Protein AF-A0ABD0QM83-F1 (afdb_monomer_lite)

Radius of gyration: 20.73 Å; chains: 1; bounding box: 46×26×56 Å

Organism: Cirrhinus mrigala (NCBI:txid683832)

Sequence (76 aa):
MCSNVTSERMICKSPAVEPKSRIVRVWFEMDNVHIDFNTIKNKPFTYHPNPDLFQLNSESRETPIRFKPGGVLAVE

pLDDT: mean 87.04, std 7.91, range [64.94, 95.69]

Secondary structure (DSSP, 8-state):
-EES--SS--EEPPPP--TTPPP---EEEETTEEEEHHHHHSS-----PPPPPPPTTTT-TTS---PPTT------

Foldseek 3Di:
DWDPDDPVDIGDDDDDDDPPDDDDFDWDDDPPDTGTPCVVVVDGDDDDDDDDWDDPPPVNVPDDDDDDVVDDDDTD

Structure (mmCIF, N/CA/C/O backbone):
data_AF-A0ABD0QM83-F1
#
_entry.id   AF-A0ABD0QM83-F1
#
loop_
_atom_site.group_PDB
_atom_site.id
_atom_site.type_symbol
_atom_site.label_atom_id
_atom_site.label_alt_id
_atom_site.label_comp_id
_atom_site.label_asym_id
_atom_site.label_entity_id
_atom_site.label_seq_id
_atom_site.pdbx_PDB_ins_code
_atom_site.Cartn_x
_atom_site.Cartn_y
_atom_site.Cartn_z
_atom_site.occupancy
_atom_site.B_iso_or_equiv
_atom_site.auth_seq_id
_atom_site.auth_comp_id
_atom_site.auth_asym_id
_atom_site.auth_atom_id
_atom_site.pdbx_PDB_model_num
ATOM 1 N N . MET A 1 1 ? 1.640 9.131 -5.640 1.00 83.44 1 MET A N 1
ATOM 2 C CA . MET A 1 1 ? 2.932 9.670 -6.108 1.00 83.44 1 MET A CA 1
ATOM 3 C C . MET A 1 1 ? 4.024 9.212 -5.156 1.00 83.44 1 MET A C 1
ATOM 5 O O . MET A 1 1 ? 3.798 9.253 -3.950 1.00 83.44 1 MET A O 1
ATOM 9 N N . CYS A 1 2 ? 5.139 8.707 -5.680 1.00 93.25 2 CYS A N 1
ATOM 10 C CA . CYS A 1 2 ? 6.280 8.276 -4.871 1.00 93.25 2 CYS A CA 1
ATOM 11 C C . CYS A 1 2 ? 7.225 9.451 -4.567 1.00 93.25 2 CYS A C 1
ATOM 13 O O . CYS A 1 2 ? 7.238 10.433 -5.304 1.00 93.25 2 CYS A O 1
ATOM 15 N N . SER A 1 3 ? 8.000 9.356 -3.487 1.00 95.44 3 SER A N 1
ATOM 16 C CA . SER A 1 3 ? 8.933 10.381 -3.005 1.00 95.44 3 SER A CA 1
ATOM 17 C C . SER A 1 3 ? 10.258 9.766 -2.536 1.00 95.44 3 SER A C 1
ATOM 19 O O . SER A 1 3 ? 10.384 8.543 -2.450 1.00 95.44 3 SER A O 1
ATOM 21 N N . ASN A 1 4 ? 11.255 10.612 -2.238 1.00 93.19 4 ASN A N 1
ATOM 22 C CA . ASN A 1 4 ? 12.613 10.195 -1.852 1.00 93.19 4 ASN A CA 1
ATOM 23 C C . ASN A 1 4 ? 13.233 9.206 -2.853 1.00 93.19 4 ASN A C 1
ATOM 25 O O . ASN A 1 4 ? 13.724 8.151 -2.456 1.00 93.19 4 ASN A O 1
ATOM 29 N N . VAL A 1 5 ? 13.137 9.530 -4.147 1.00 92.06 5 VAL A N 1
ATOM 30 C CA . VAL A 1 5 ? 13.644 8.691 -5.237 1.00 92.06 5 VAL A CA 1
ATOM 31 C C . VAL A 1 5 ? 15.156 8.873 -5.354 1.00 92.06 5 VAL A C 1
ATOM 33 O O . VAL A 1 5 ? 15.637 9.964 -5.647 1.00 92.06 5 VAL A O 1
ATOM 36 N N . THR A 1 6 ? 15.891 7.793 -5.127 1.00 93.25 6 THR A N 1
ATOM 37 C CA . THR A 1 6 ? 17.330 7.653 -5.363 1.00 93.25 6 THR A CA 1
ATOM 38 C C . THR A 1 6 ? 17.573 6.435 -6.254 1.00 93.25 6 THR A C 1
ATOM 40 O O . THR A 1 6 ? 16.645 5.686 -6.560 1.00 93.25 6 THR A O 1
ATOM 43 N N . SER A 1 7 ? 18.824 6.198 -6.652 1.00 91.62 7 SER A N 1
ATOM 44 C CA . SER A 1 7 ? 19.206 4.998 -7.412 1.00 91.62 7 SER A CA 1
ATOM 45 C C . SER A 1 7 ? 18.930 3.682 -6.675 1.00 91.62 7 SER A C 1
ATOM 47 O O . SER A 1 7 ? 18.854 2.637 -7.311 1.00 91.62 7 SER A O 1
ATOM 49 N N . GLU A 1 8 ? 18.792 3.716 -5.347 1.00 90.12 8 GLU A N 1
ATOM 50 C CA . GLU A 1 8 ? 18.655 2.519 -4.507 1.00 90.12 8 GLU A CA 1
ATOM 51 C C . GLU A 1 8 ? 17.271 2.379 -3.868 1.00 90.12 8 GLU A C 1
ATOM 53 O O . GLU A 1 8 ? 16.877 1.281 -3.467 1.00 90.12 8 GLU A O 1
ATOM 58 N N . ARG A 1 9 ? 16.524 3.480 -3.716 1.00 92.69 9 ARG A N 1
ATOM 59 C CA . ARG A 1 9 ? 15.253 3.463 -2.989 1.00 92.69 9 ARG A CA 1
ATOM 60 C C 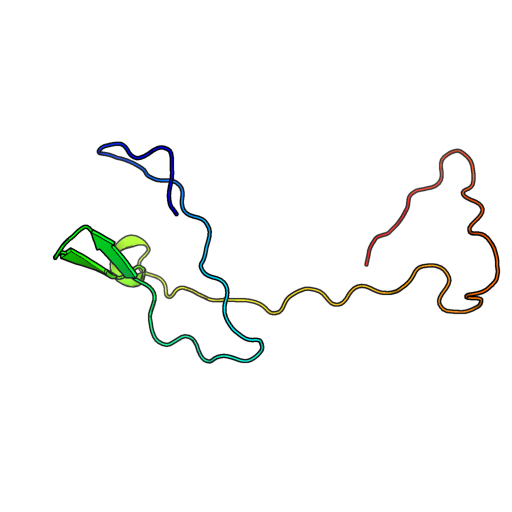. ARG A 1 9 ? 14.279 4.511 -3.500 1.00 92.69 9 ARG A C 1
ATOM 62 O O . ARG A 1 9 ? 14.652 5.597 -3.913 1.00 92.69 9 ARG A O 1
ATOM 69 N N . MET A 1 10 ? 13.001 4.205 -3.341 1.00 94.19 10 MET A N 1
ATOM 70 C CA . MET A 1 10 ? 11.903 5.163 -3.391 1.00 94.19 10 MET A CA 1
ATOM 71 C C . MET A 1 10 ? 10.871 4.814 -2.315 1.00 94.19 10 MET A C 1
ATOM 73 O O . MET A 1 10 ? 10.805 3.671 -1.856 1.00 94.19 10 MET A O 1
ATOM 77 N N . ILE A 1 11 ? 10.061 5.785 -1.904 1.00 95.69 11 ILE A N 1
ATOM 78 C CA . ILE A 1 11 ? 8.952 5.590 -0.966 1.00 95.69 11 ILE A CA 1
ATOM 79 C C . ILE A 1 11 ? 7.648 5.852 -1.709 1.00 95.69 11 ILE A C 1
ATOM 81 O O . ILE A 1 11 ? 7.440 6.938 -2.239 1.00 95.69 11 ILE A O 1
ATOM 85 N N . CYS A 1 12 ? 6.751 4.871 -1.736 1.00 94.12 12 CYS A N 1
ATOM 86 C CA . CYS A 1 12 ? 5.480 4.969 -2.445 1.00 94.12 12 CYS A CA 1
ATOM 87 C C . CYS A 1 12 ? 4.309 4.746 -1.495 1.00 94.12 12 CYS A C 1
ATOM 89 O O . CYS A 1 12 ? 4.320 3.815 -0.691 1.00 94.12 12 CYS A O 1
ATOM 91 N N . LYS A 1 13 ? 3.264 5.566 -1.636 1.00 94.75 13 LYS A N 1
ATOM 92 C CA . LYS A 1 13 ? 1.948 5.246 -1.077 1.00 94.75 13 LYS A CA 1
ATOM 93 C C . LYS A 1 13 ? 1.314 4.149 -1.935 1.00 94.75 13 LYS A C 1
ATOM 95 O O . LYS A 1 13 ? 1.320 4.273 -3.160 1.00 94.75 13 LYS A O 1
ATOM 100 N N . SER A 1 14 ? 0.766 3.109 -1.310 1.00 92.81 14 SER A N 1
ATOM 101 C CA . SER A 1 14 ? -0.016 2.099 -2.027 1.00 92.81 14 SER A CA 1
ATOM 102 C C . SER A 1 14 ? -1.240 2.746 -2.696 1.00 92.81 14 SER A C 1
ATOM 104 O O . SER A 1 14 ? -1.838 3.662 -2.118 1.00 92.81 14 SER A O 1
ATOM 106 N N . PRO A 1 15 ? -1.617 2.324 -3.917 1.00 91.75 15 PRO A N 1
ATOM 107 C CA . PRO A 1 15 ? -2.804 2.859 -4.574 1.00 91.75 15 PRO A CA 1
ATOM 108 C C . PRO A 1 15 ? -4.064 2.545 -3.757 1.00 91.75 15 PRO A C 1
ATOM 110 O O . PRO A 1 15 ? -4.134 1.526 -3.075 1.00 91.75 15 PRO A O 1
ATOM 113 N N . ALA A 1 16 ? -5.059 3.426 -3.797 1.00 92.06 16 ALA A N 1
ATOM 114 C CA . ALA A 1 16 ? -6.374 3.097 -3.258 1.00 92.06 16 ALA A CA 1
ATOM 115 C C . ALA A 1 16 ? -7.086 2.148 -4.230 1.00 92.06 16 ALA A C 1
ATOM 117 O O . ALA A 1 16 ? -6.938 2.280 -5.444 1.00 92.06 16 ALA A O 1
ATOM 118 N N . VAL A 1 17 ? -7.853 1.205 -3.692 1.00 92.06 17 VAL A N 1
ATOM 119 C CA . VAL A 1 17 ? -8.669 0.264 -4.465 1.00 92.06 17 VAL A CA 1
ATOM 120 C C . VAL A 1 17 ? -10.076 0.242 -3.889 1.00 92.06 17 VAL A C 1
ATOM 122 O O . VAL A 1 17 ? -10.262 0.498 -2.697 1.00 92.06 17 VAL A O 1
ATOM 125 N N . GLU A 1 18 ? -11.067 -0.063 -4.720 1.00 92.25 18 GLU A N 1
ATOM 126 C CA . GLU A 1 18 ? -12.438 -0.209 -4.240 1.00 92.25 18 GLU A CA 1
ATOM 127 C C . GLU A 1 18 ? -12.550 -1.406 -3.283 1.00 92.25 18 GLU A C 1
ATOM 129 O O . GLU A 1 18 ? -11.883 -2.434 -3.491 1.00 92.25 18 GLU A O 1
ATOM 134 N N . PRO A 1 19 ? -13.399 -1.320 -2.243 1.00 90.00 19 PRO A N 1
ATOM 135 C CA . PRO A 1 19 ? -13.646 -2.444 -1.353 1.00 90.00 19 PRO A CA 1
ATOM 136 C C . PRO A 1 19 ? -14.033 -3.706 -2.132 1.00 90.00 19 PRO A C 1
ATOM 138 O O . PRO A 1 19 ? -14.809 -3.644 -3.080 1.00 90.00 19 PRO A O 1
ATOM 141 N N . LYS A 1 20 ? -13.520 -4.865 -1.701 1.00 86.06 20 LYS A N 1
ATOM 142 C CA . LYS A 1 20 ? -13.774 -6.188 -2.314 1.00 86.06 20 LYS A CA 1
ATOM 143 C C . LYS A 1 20 ? -13.206 -6.373 -3.731 1.00 86.06 20 LYS A C 1
ATOM 145 O O . LYS A 1 20 ? -13.494 -7.386 -4.367 1.00 86.06 20 LYS A O 1
ATOM 150 N N . SER A 1 21 ? -12.366 -5.457 -4.212 1.00 90.19 21 SER A N 1
ATOM 151 C CA . SER A 1 21 ? -11.646 -5.638 -5.476 1.00 90.19 21 SER A CA 1
ATOM 152 C C . SER A 1 21 ? -10.734 -6.863 -5.435 1.00 90.19 21 SER A C 1
ATOM 154 O O . SER A 1 21 ? -9.998 -7.080 -4.469 1.00 90.19 21 SER A O 1
ATOM 156 N N . ARG A 1 22 ? -10.715 -7.636 -6.526 1.00 88.50 22 ARG A N 1
ATOM 157 C CA . ARG A 1 22 ? -9.701 -8.674 -6.733 1.00 88.50 22 ARG A CA 1
ATOM 158 C C . ARG A 1 22 ? -8.445 -8.044 -7.322 1.00 88.50 22 ARG A C 1
ATOM 160 O O . ARG A 1 22 ? -8.457 -7.545 -8.442 1.00 88.50 22 ARG A O 1
ATOM 167 N N . ILE A 1 23 ? -7.345 -8.126 -6.585 1.00 88.50 23 ILE A N 1
ATOM 168 C CA . ILE A 1 23 ? -6.048 -7.624 -7.038 1.00 88.50 23 ILE A CA 1
ATOM 169 C C . ILE A 1 23 ? -5.431 -8.637 -7.993 1.00 88.50 23 ILE A C 1
ATOM 171 O O . ILE A 1 23 ? -5.200 -9.787 -7.623 1.00 88.50 23 ILE A O 1
ATOM 175 N N . VAL A 1 24 ? -5.188 -8.207 -9.228 1.00 88.69 24 VAL A N 1
ATOM 176 C CA . VAL A 1 24 ? -4.580 -9.052 -10.264 1.00 88.69 24 VAL A CA 1
ATOM 177 C C . VAL A 1 24 ? -3.071 -8.842 -10.307 1.00 88.69 24 VAL A C 1
ATOM 179 O O . VAL A 1 24 ? -2.316 -9.809 -10.359 1.00 88.69 24 VAL A O 1
ATOM 182 N N . ARG A 1 25 ? -2.626 -7.581 -10.281 1.00 90.81 25 ARG A N 1
ATOM 183 C CA . ARG A 1 25 ? -1.217 -7.215 -10.427 1.00 90.81 25 ARG A CA 1
ATOM 184 C C . ARG A 1 25 ? -0.952 -5.825 -9.858 1.00 90.81 25 ARG A C 1
ATOM 186 O O . ARG A 1 25 ? -1.824 -4.963 -9.921 1.00 90.81 25 ARG A O 1
ATOM 193 N N . VAL A 1 26 ? 0.259 -5.613 -9.351 1.00 93.81 26 VAL A N 1
ATOM 194 C CA . VAL A 1 26 ? 0.784 -4.295 -8.972 1.00 93.81 26 VAL A CA 1
ATOM 195 C C . VAL A 1 26 ? 2.155 -4.138 -9.617 1.00 93.81 26 VAL A C 1
ATOM 197 O O . VAL A 1 26 ? 2.990 -5.036 -9.510 1.00 93.81 26 VAL A O 1
ATOM 200 N N . TRP A 1 27 ? 2.385 -3.013 -10.287 1.00 94.94 27 TRP A N 1
ATOM 201 C CA . TRP A 1 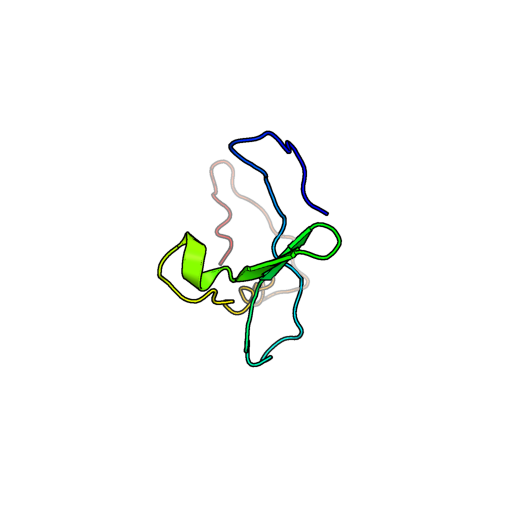27 ? 3.662 -2.693 -10.916 1.00 94.94 27 TRP A CA 1
ATOM 202 C C . TRP A 1 27 ? 4.049 -1.238 -10.666 1.00 94.94 27 TRP A C 1
ATOM 204 O O . TRP A 1 27 ? 3.210 -0.401 -10.327 1.00 94.94 27 TRP A O 1
ATOM 214 N N . PHE A 1 28 ? 5.334 -0.958 -10.838 1.00 94.06 28 PHE A N 1
ATOM 215 C CA . PHE A 1 28 ? 5.862 0.392 -10.954 1.00 94.06 28 PHE A CA 1
ATOM 216 C C . PHE A 1 28 ? 5.983 0.729 -12.434 1.00 94.06 28 PHE A C 1
ATOM 218 O O . PHE A 1 28 ? 6.522 -0.063 -13.208 1.00 94.06 28 PHE A O 1
ATOM 225 N N . GLU A 1 29 ? 5.458 1.886 -12.816 1.00 93.88 29 GLU A N 1
ATOM 226 C CA . GLU A 1 29 ? 5.605 2.456 -14.150 1.00 93.88 29 GLU A CA 1
ATOM 227 C C . GLU A 1 29 ? 6.645 3.574 -14.081 1.00 93.88 29 GLU A C 1
ATOM 229 O O . GLU A 1 29 ? 6.497 4.530 -13.3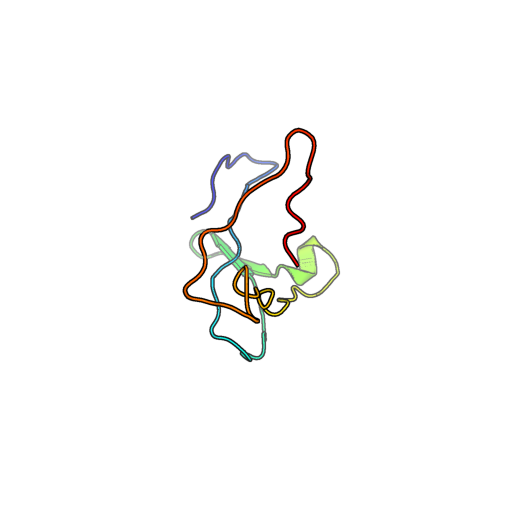15 1.00 93.88 29 GLU A O 1
ATOM 234 N N . MET A 1 30 ? 7.737 3.391 -14.819 1.00 92.06 30 MET A N 1
ATOM 235 C CA . MET A 1 30 ? 8.864 4.316 -14.916 1.00 92.06 30 MET A CA 1
ATOM 236 C C . MET A 1 30 ? 9.058 4.628 -16.398 1.00 92.06 30 MET A C 1
ATOM 238 O O . MET A 1 30 ? 9.735 3.886 -17.109 1.00 92.06 30 MET A O 1
ATOM 242 N N . ASP A 1 31 ? 8.387 5.677 -16.868 1.00 90.94 31 ASP A N 1
ATOM 243 C CA . ASP A 1 31 ? 8.265 6.023 -18.286 1.00 90.94 31 ASP A CA 1
ATOM 244 C C . ASP A 1 31 ? 7.695 4.859 -19.119 1.00 90.94 31 ASP A C 1
ATOM 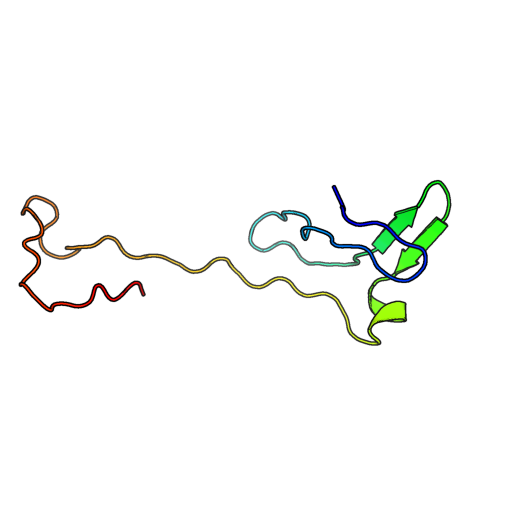246 O O . ASP A 1 31 ? 6.501 4.588 -19.069 1.00 90.94 31 ASP A O 1
ATOM 250 N N . ASN A 1 32 ? 8.535 4.145 -19.871 1.00 94.94 32 ASN A N 1
ATOM 251 C CA . ASN A 1 32 ? 8.151 2.994 -20.694 1.00 94.94 32 ASN A CA 1
ATOM 252 C C . ASN A 1 32 ? 8.541 1.639 -20.076 1.00 94.94 32 ASN A C 1
ATOM 254 O O . ASN A 1 32 ? 8.410 0.599 -20.728 1.00 94.94 32 ASN A O 1
ATOM 258 N N . VAL A 1 33 ? 9.032 1.637 -18.835 1.00 93.69 33 VAL A N 1
ATOM 259 C CA . VAL A 1 33 ? 9.454 0.435 -18.117 1.00 93.69 33 VAL A CA 1
ATOM 260 C C . VAL A 1 33 ? 8.405 0.052 -17.077 1.00 93.69 33 VAL A C 1
ATOM 262 O O . VAL A 1 33 ? 8.048 0.844 -16.206 1.00 93.69 33 VAL A O 1
ATOM 265 N N . HIS A 1 34 ? 7.955 -1.203 -17.131 1.00 95.38 34 HIS A N 1
ATOM 266 C CA . HIS A 1 34 ? 7.072 -1.796 -16.130 1.00 95.38 34 HIS A CA 1
ATOM 267 C C . HIS A 1 34 ? 7.824 -2.811 -15.281 1.00 95.38 34 HIS A C 1
ATOM 269 O O . HIS A 1 34 ? 8.335 -3.808 -15.795 1.00 95.38 34 HIS A O 1
ATOM 275 N N . ILE A 1 35 ? 7.837 -2.589 -13.970 1.00 93.31 35 ILE A N 1
ATOM 276 C CA . ILE A 1 35 ? 8.478 -3.488 -13.010 1.00 93.31 35 ILE A CA 1
ATOM 277 C C . ILE A 1 35 ? 7.403 -4.092 -12.11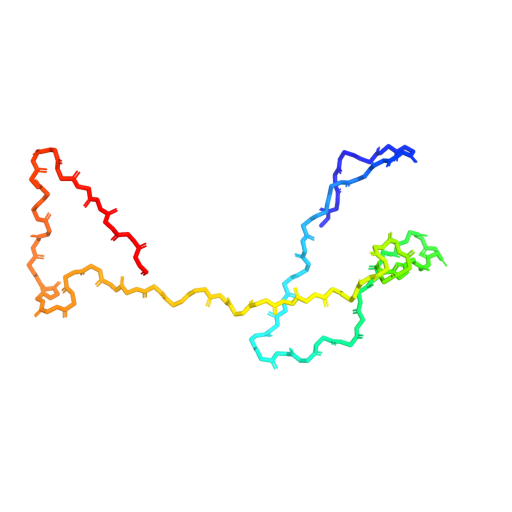5 1.00 93.31 35 ILE A C 1
ATOM 279 O O . ILE A 1 35 ? 6.743 -3.386 -11.355 1.00 93.31 35 ILE A O 1
ATOM 283 N N . ASP A 1 36 ? 7.220 -5.406 -12.199 1.00 94.12 36 ASP A N 1
ATOM 284 C CA . ASP A 1 36 ? 6.254 -6.127 -11.373 1.00 94.12 36 ASP A CA 1
ATOM 285 C C . ASP A 1 36 ? 6.702 -6.162 -9.905 1.00 94.12 36 ASP A C 1
ATOM 287 O O . ASP A 1 36 ? 7.851 -6.478 -9.592 1.00 94.12 36 ASP A O 1
ATOM 291 N N . PHE A 1 37 ? 5.791 -5.884 -8.972 1.00 94.12 37 PHE A N 1
ATOM 292 C CA . PHE A 1 37 ? 6.101 -5.978 -7.547 1.00 94.12 37 PHE A CA 1
ATOM 293 C C . PHE A 1 37 ? 6.566 -7.387 -7.144 1.00 94.12 37 PHE A C 1
ATOM 295 O O . PHE A 1 37 ? 7.475 -7.536 -6.318 1.00 94.12 37 PHE A O 1
ATOM 302 N N . ASN A 1 38 ? 5.974 -8.426 -7.743 1.00 93.75 38 ASN A N 1
ATOM 303 C CA . ASN A 1 38 ? 6.276 -9.811 -7.402 1.00 93.75 38 ASN A CA 1
ATOM 304 C C . ASN A 1 38 ? 7.734 -10.177 -7.717 1.00 93.75 38 ASN A C 1
ATOM 306 O O . ASN A 1 38 ? 8.328 -10.949 -6.971 1.00 93.75 38 ASN A O 1
ATOM 310 N N . THR A 1 39 ? 8.346 -9.587 -8.751 1.00 93.50 39 THR A N 1
ATOM 311 C CA . THR A 1 39 ? 9.756 -9.849 -9.095 1.00 93.50 39 THR A CA 1
ATOM 312 C C . THR A 1 39 ? 10.740 -9.157 -8.153 1.00 93.50 39 THR A C 1
ATOM 314 O O . THR A 1 39 ? 11.895 -9.555 -8.081 1.00 93.50 39 THR A O 1
ATOM 317 N N . ILE A 1 40 ? 10.303 -8.125 -7.420 1.00 90.62 40 ILE A N 1
ATOM 318 C CA . ILE A 1 40 ? 11.147 -7.400 -6.457 1.00 90.62 40 ILE A CA 1
ATOM 319 C C . ILE A 1 40 ? 11.140 -8.095 -5.090 1.00 90.62 40 ILE A C 1
ATOM 321 O O . ILE A 1 40 ? 12.165 -8.164 -4.412 1.00 90.62 40 ILE A O 1
ATOM 325 N N . LYS A 1 41 ? 9.970 -8.567 -4.643 1.00 89.25 41 LYS A N 1
ATOM 326 C CA . LYS A 1 41 ? 9.788 -9.144 -3.298 1.00 89.25 41 LYS A CA 1
ATOM 327 C C . LYS A 1 41 ? 9.672 -10.663 -3.270 1.00 89.25 41 LYS A C 1
ATOM 329 O O . LYS A 1 41 ? 9.622 -11.219 -2.175 1.00 89.25 41 LYS A O 1
ATOM 334 N N . ASN A 1 42 ? 9.614 -11.318 -4.431 1.00 93.44 42 ASN A N 1
ATOM 335 C CA . ASN A 1 42 ? 9.307 -12.746 -4.565 1.00 93.44 42 ASN A CA 1
ATOM 336 C C . ASN A 1 42 ? 8.028 -13.140 -3.802 1.00 93.44 42 ASN A C 1
ATOM 338 O O . ASN A 1 42 ? 7.931 -14.224 -3.227 1.00 93.44 42 ASN A O 1
ATOM 342 N N . LYS A 1 43 ? 7.059 -12.217 -3.746 1.00 92.69 43 LYS A N 1
ATOM 343 C CA . LYS A 1 43 ? 5.775 -12.373 -3.061 1.00 92.69 43 LYS A CA 1
ATOM 344 C C . LYS A 1 43 ? 4.723 -11.463 -3.712 1.00 92.69 43 LYS A C 1
ATOM 346 O O . LYS A 1 43 ? 5.037 -10.303 -4.000 1.00 92.69 43 LYS A O 1
ATOM 351 N N . PRO A 1 44 ? 3.469 -11.927 -3.878 1.00 90.25 44 PRO A N 1
ATOM 352 C CA . PRO A 1 44 ? 2.390 -11.090 -4.388 1.00 90.25 44 PRO A CA 1
ATOM 353 C C . PRO A 1 44 ? 2.049 -9.935 -3.437 1.00 90.25 44 PRO A C 1
ATOM 355 O O . PRO A 1 44 ? 2.109 -10.069 -2.212 1.00 90.25 44 PRO A O 1
ATOM 358 N N . PHE A 1 45 ? 1.641 -8.806 -4.019 1.00 92.50 45 PHE A N 1
ATOM 359 C CA . PHE A 1 45 ? 1.067 -7.681 -3.283 1.00 92.50 45 PHE A CA 1
ATOM 360 C C . PHE A 1 45 ? -0.373 -8.006 -2.857 1.00 92.50 45 PHE A C 1
ATOM 362 O O . PHE A 1 45 ? -1.161 -8.493 -3.668 1.00 92.50 45 PHE A O 1
ATOM 369 N N . THR A 1 46 ? -0.742 -7.703 -1.610 1.00 91.25 46 THR A N 1
ATOM 370 C CA . THR A 1 46 ? -2.083 -7.970 -1.063 1.00 91.25 46 THR A CA 1
ATOM 371 C C . THR A 1 46 ? -2.651 -6.747 -0.351 1.00 91.25 46 THR A C 1
ATOM 373 O O . THR A 1 46 ? -1.933 -6.068 0.380 1.00 91.25 46 THR A O 1
ATOM 376 N N . TYR A 1 47 ? -3.951 -6.503 -0.523 1.00 91.69 47 TYR A N 1
ATOM 377 C CA . TYR A 1 47 ? -4.710 -5.551 0.290 1.00 91.69 47 TYR A CA 1
ATOM 378 C C . TYR A 1 47 ? -5.492 -6.292 1.368 1.00 91.69 47 TYR A C 1
ATOM 380 O O . TYR A 1 47 ? -6.008 -7.385 1.129 1.00 91.69 47 TYR A O 1
ATOM 388 N N . HIS A 1 48 ? -5.615 -5.660 2.529 1.00 90.81 48 HIS A N 1
ATOM 389 C CA . HIS A 1 48 ? -6.540 -6.068 3.576 1.00 90.81 48 HIS A CA 1
ATOM 390 C C . HIS A 1 48 ? -7.706 -5.075 3.629 1.00 90.81 48 HIS A C 1
ATOM 392 O O . HIS A 1 48 ? -7.515 -3.910 3.263 1.00 90.81 48 HIS A O 1
ATOM 398 N N . PRO A 1 49 ? -8.906 -5.512 4.048 1.00 91.06 49 PRO A N 1
ATOM 399 C CA . PRO A 1 49 ? -10.006 -4.597 4.315 1.00 91.06 49 PRO A CA 1
ATOM 400 C C . PRO A 1 49 ? -9.592 -3.507 5.307 1.00 91.06 49 PRO A C 1
ATOM 402 O O . PRO A 1 49 ? -8.772 -3.746 6.195 1.00 91.06 49 PRO A O 1
ATOM 405 N N . ASN A 1 50 ? -10.175 -2.3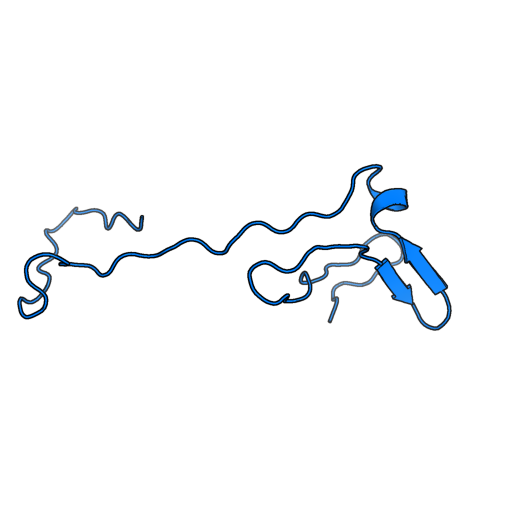19 5.156 1.00 90.75 50 ASN A N 1
ATOM 406 C CA . ASN A 1 50 ? -10.064 -1.288 6.182 1.00 90.75 50 ASN A CA 1
ATOM 407 C C . ASN A 1 50 ? -10.695 -1.806 7.487 1.00 90.75 50 ASN A C 1
ATOM 409 O O . ASN A 1 50 ? -11.661 -2.569 7.408 1.00 90.75 50 ASN A O 1
ATOM 413 N N . PRO A 1 51 ? -10.172 -1.412 8.660 1.00 90.56 51 PRO A N 1
ATOM 414 C CA . PRO A 1 51 ? -10.786 -1.773 9.929 1.00 90.56 51 PRO A CA 1
ATOM 415 C C . PRO A 1 51 ? -12.180 -1.150 10.042 1.00 90.56 51 PRO A C 1
ATOM 417 O O . PRO A 1 51 ? -12.399 -0.014 9.608 1.00 90.56 51 PRO A O 1
ATOM 420 N N . ASP A 1 52 ? -13.097 -1.892 10.650 1.00 88.56 52 ASP A N 1
ATOM 421 C CA . ASP A 1 52 ? -14.400 -1.376 11.045 1.00 88.56 52 ASP A CA 1
ATOM 422 C C . ASP A 1 52 ? -14.250 -0.702 12.406 1.00 88.56 52 ASP A C 1
ATOM 424 O O . ASP A 1 52 ? -13.852 -1.343 13.370 1.00 88.56 52 ASP A O 1
ATOM 428 N N . LEU A 1 53 ? -14.548 0.595 12.473 1.00 86.38 53 LEU A N 1
ATOM 429 C CA . LEU A 1 53 ? -14.469 1.360 13.714 1.00 86.38 53 LEU A CA 1
ATOM 430 C C . LEU A 1 53 ? -15.856 1.497 14.333 1.00 86.38 53 LEU A C 1
ATOM 432 O O . LEU A 1 53 ? -16.826 1.843 13.647 1.00 86.38 53 LEU A O 1
ATOM 436 N N . PHE A 1 54 ? -15.938 1.303 15.645 1.00 82.69 54 PHE A N 1
ATOM 437 C CA . PHE A 1 54 ? -17.181 1.473 16.389 1.00 82.69 54 PHE A CA 1
ATOM 438 C C . PHE A 1 54 ? -17.292 2.873 16.989 1.00 82.69 54 PHE A C 1
ATOM 440 O O . PHE A 1 54 ? -16.316 3.487 17.421 1.00 82.69 54 PHE A O 1
ATOM 447 N N . GLN A 1 55 ? -18.517 3.398 17.025 1.00 78.81 55 GLN A N 1
ATOM 448 C CA . GLN A 1 55 ? -18.767 4.667 17.696 1.00 78.81 55 GLN A CA 1
ATOM 449 C C . GLN A 1 55 ? -18.613 4.499 19.205 1.00 78.81 55 GLN A C 1
ATOM 451 O O . GLN A 1 55 ? -19.161 3.570 19.802 1.00 78.81 55 GLN A O 1
ATOM 456 N N . LEU A 1 56 ? -17.914 5.449 19.824 1.00 77.81 56 LEU A N 1
ATOM 457 C CA . LEU A 1 56 ? -17.881 5.563 21.273 1.00 77.81 56 LEU A CA 1
ATOM 458 C C . LEU A 1 56 ? -19.307 5.751 21.799 1.00 77.81 56 LEU A C 1
ATOM 460 O O . LEU A 1 56 ? -20.101 6.480 21.204 1.00 77.81 56 LEU A O 1
ATOM 464 N N . ASN A 1 57 ? -19.601 5.128 22.940 1.00 76.19 57 ASN A N 1
ATOM 465 C CA . ASN A 1 57 ? -20.909 5.212 23.584 1.00 76.19 57 ASN A CA 1
ATOM 466 C C . ASN A 1 57 ? -22.062 4.645 22.727 1.00 76.19 57 ASN A C 1
ATOM 468 O O . ASN A 1 57 ? -23.145 5.227 22.646 1.00 76.19 57 ASN A O 1
ATOM 472 N N . SER A 1 58 ? -21.824 3.497 22.081 1.00 72.38 58 SER A N 1
ATOM 473 C CA . SER A 1 58 ? -22.806 2.796 21.240 1.00 72.38 58 SER A CA 1
ATOM 474 C C . SER A 1 58 ? -24.137 2.521 21.955 1.00 72.38 58 SER A C 1
ATOM 476 O O . SER A 1 58 ? -25.184 2.571 21.308 1.00 72.38 58 SER A O 1
ATOM 478 N N . GLU A 1 59 ? -24.103 2.300 23.272 1.00 73.38 59 GLU A N 1
ATOM 479 C CA . GLU A 1 59 ? -25.282 2.051 24.111 1.00 73.38 59 GLU A CA 1
ATOM 480 C C . GLU A 1 59 ? -26.070 3.319 24.483 1.00 73.38 59 GLU A C 1
ATOM 482 O O . GLU A 1 59 ? -27.268 3.227 24.745 1.00 73.38 59 GLU A O 1
ATOM 487 N N . SER A 1 60 ? -25.453 4.510 24.498 1.00 74.75 60 SER A N 1
ATOM 488 C CA . SER A 1 60 ? -26.149 5.745 24.897 1.00 74.75 60 SER A CA 1
ATOM 489 C C . SER A 1 60 ? -25.672 6.983 24.135 1.00 74.75 60 SER A C 1
ATOM 491 O O . SER A 1 60 ? -25.129 7.925 24.700 1.00 74.75 60 SER A O 1
ATOM 493 N N . ARG A 1 61 ? -25.927 7.003 22.822 1.00 73.81 61 ARG A N 1
ATOM 494 C CA . ARG A 1 61 ? -25.425 8.008 21.857 1.00 73.81 61 ARG A CA 1
ATOM 495 C C . ARG A 1 61 ? -25.628 9.482 22.236 1.00 73.81 61 ARG A C 1
ATOM 497 O O . ARG A 1 61 ? -24.906 10.332 21.730 1.00 73.81 61 ARG A O 1
ATOM 504 N N . GLU A 1 62 ? -26.597 9.792 23.091 1.00 78.19 62 GLU A N 1
ATOM 505 C CA . GLU A 1 62 ? -26.904 11.162 23.523 1.00 78.19 62 GLU A CA 1
ATOM 506 C C . GLU A 1 62 ? -26.138 11.598 24.780 1.00 78.19 62 GLU A C 1
ATOM 508 O O . GLU A 1 62 ? -26.156 12.779 25.131 1.00 78.19 62 GLU A O 1
ATOM 513 N N . THR A 1 63 ? -25.452 10.684 25.477 1.00 76.62 63 THR A N 1
ATOM 514 C CA . THR A 1 63 ? -24.752 11.038 26.715 1.00 76.62 63 THR A CA 1
ATOM 515 C C . THR A 1 63 ? -23.316 11.507 26.434 1.00 76.62 63 THR A C 1
ATOM 517 O O . THR A 1 63 ? -22.580 10.879 25.665 1.00 76.62 63 THR A O 1
ATOM 520 N N . PRO A 1 64 ? -22.869 12.622 27.046 1.00 74.38 64 PRO A N 1
ATOM 521 C CA . PRO A 1 64 ? -21.492 13.077 26.914 1.00 74.38 64 PRO A CA 1
ATOM 522 C C . PRO A 1 64 ? -20.505 12.052 27.477 1.00 74.38 64 PRO A C 1
ATOM 524 O O . PRO A 1 64 ? -20.642 11.592 28.613 1.00 74.38 64 PRO A O 1
ATOM 527 N N . ILE A 1 65 ? -19.458 11.745 26.714 1.00 75.12 65 ILE A N 1
ATOM 528 C CA . ILE A 1 65 ? -18.398 10.841 27.165 1.00 75.12 65 ILE A CA 1
ATOM 529 C C . ILE A 1 65 ? -17.571 11.560 28.230 1.00 75.12 65 ILE A C 1
ATOM 531 O O . ILE A 1 65 ? -16.873 12.534 27.944 1.00 75.12 65 ILE A O 1
ATOM 535 N N . ARG A 1 66 ? -17.628 11.070 29.472 1.00 74.25 66 ARG A N 1
ATOM 536 C CA . ARG A 1 66 ? -16.831 11.614 30.575 1.00 74.25 66 ARG A CA 1
ATOM 537 C C . ARG A 1 66 ? -15.613 10.739 30.819 1.00 74.25 66 ARG A C 1
ATOM 539 O O . ARG A 1 66 ? -15.702 9.671 31.421 1.00 74.25 66 ARG A O 1
ATOM 546 N N . PHE A 1 67 ? -14.464 11.210 30.353 1.00 75.94 67 PHE A N 1
ATOM 547 C CA . PHE A 1 67 ? -13.212 10.502 30.550 1.00 75.94 67 PHE A CA 1
ATOM 548 C C . PHE A 1 67 ? -12.730 10.647 31.996 1.00 75.94 67 PHE A C 1
ATOM 550 O O . PHE A 1 67 ? -12.681 11.755 32.537 1.00 75.94 67 PHE A O 1
ATOM 557 N N . LYS A 1 68 ? -12.394 9.529 32.644 1.00 77.12 68 LYS A N 1
ATOM 558 C CA . LYS A 1 68 ? -11.812 9.562 33.990 1.00 77.12 68 LYS A CA 1
ATOM 559 C C . LYS A 1 68 ? -10.335 9.975 33.894 1.00 77.12 68 LYS A C 1
ATOM 561 O O . LYS A 1 68 ? -9.655 9.522 32.972 1.00 77.12 68 LYS A O 1
ATOM 566 N N . PRO A 1 69 ? -9.809 10.785 34.831 1.00 81.31 69 PRO A N 1
ATOM 567 C CA . PRO A 1 69 ? -8.373 11.047 34.910 1.00 81.31 69 PRO A CA 1
ATOM 568 C C . PRO A 1 69 ? -7.591 9.727 34.995 1.00 81.31 69 PRO A C 1
ATOM 570 O O . PRO A 1 69 ? -7.909 8.884 35.830 1.00 81.31 69 PRO A O 1
ATOM 573 N N . GLY A 1 70 ? -6.610 9.533 34.109 1.00 82.00 70 GLY A N 1
ATOM 574 C CA . GLY A 1 70 ? -5.840 8.284 34.004 1.00 82.00 70 GLY A CA 1
ATOM 575 C C . GLY A 1 70 ? -6.510 7.156 33.206 1.00 82.00 70 GLY A C 1
ATOM 576 O O . GLY A 1 70 ? -5.959 6.062 33.137 1.00 82.00 70 GLY A O 1
ATOM 577 N N . GLY A 1 71 ? -7.678 7.392 32.600 1.00 75.94 71 GLY A N 1
ATOM 578 C CA . GLY A 1 71 ? -8.284 6.440 31.669 1.00 75.94 71 GLY A CA 1
ATOM 579 C C . GLY A 1 71 ? -7.462 6.273 30.386 1.00 75.94 71 GLY A C 1
ATOM 580 O O . GLY A 1 71 ? -6.673 7.144 30.020 1.00 75.94 71 GLY A O 1
ATOM 581 N N . VAL A 1 72 ? -7.696 5.179 29.660 1.00 78.06 72 VAL A N 1
ATOM 582 C CA . VAL A 1 72 ? -7.173 4.952 28.302 1.00 78.06 72 VAL A CA 1
ATOM 583 C C . VAL A 1 72 ? -8.360 4.781 27.354 1.00 78.06 72 VAL A C 1
ATOM 585 O O . VAL A 1 72 ? -9.305 4.065 27.677 1.00 78.06 72 VAL A O 1
ATOM 588 N N . LEU A 1 73 ? -8.336 5.467 26.208 1.00 76.88 73 LEU A N 1
ATOM 589 C CA . LEU A 1 73 ? -9.287 5.225 25.123 1.00 76.88 73 LEU A CA 1
ATOM 590 C C . LEU A 1 73 ? -8.816 3.990 24.360 1.00 76.88 73 LEU A C 1
ATOM 592 O O . LEU A 1 73 ? -7.782 4.037 23.695 1.00 76.88 73 LEU A O 1
ATOM 596 N N . ALA A 1 74 ? -9.569 2.899 24.465 1.00 72.56 74 ALA A N 1
ATOM 597 C CA . ALA A 1 74 ? -9.434 1.788 23.538 1.00 72.56 74 ALA A CA 1
ATOM 598 C C . ALA A 1 74 ? -10.139 2.176 22.231 1.00 72.56 74 ALA A C 1
ATOM 600 O O . ALA A 1 74 ? -11.314 2.543 22.245 1.00 72.56 74 ALA A O 1
ATOM 601 N N . VAL A 1 75 ? -9.398 2.153 21.126 1.00 72.12 75 VAL A N 1
ATOM 602 C CA . VAL A 1 75 ? -9.953 2.257 19.775 1.00 72.12 75 VAL A CA 1
ATOM 603 C C . VAL A 1 75 ? -9.888 0.850 19.204 1.00 72.12 75 VAL A C 1
ATOM 605 O O . VAL A 1 75 ? -8.793 0.360 18.927 1.00 72.12 75 VAL A O 1
ATOM 608 N N . GLU A 1 76 ? -11.046 0.203 19.130 1.00 64.94 76 GLU A N 1
ATOM 609 C CA . GLU A 1 76 ? -11.238 -1.105 18.497 1.00 64.94 76 GLU A CA 1
ATOM 610 C C . GLU A 1 76 ? -11.796 -0.923 17.084 1.00 64.94 76 GLU A C 1
ATOM 612 O O . GLU A 1 76 ? -12.740 -0.106 16.918 1.00 64.94 76 GLU A O 1
#